Protein AF-A0A517YV65-F1 (afdb_monomer_lite)

Structure (mmCIF, N/CA/C/O backbone):
data_AF-A0A517YV65-F1
#
_entry.id   AF-A0A517YV65-F1
#
loop_
_atom_site.group_PDB
_atom_site.id
_atom_site.type_symbol
_atom_site.label_atom_id
_atom_site.label_alt_id
_atom_site.label_comp_id
_atom_site.label_asym_id
_atom_site.label_entity_id
_atom_site.label_seq_id
_atom_site.pdbx_PDB_ins_code
_atom_site.Cartn_x
_atom_site.Cartn_y
_atom_site.Cartn_z
_atom_site.occupancy
_atom_site.B_iso_or_equiv
_atom_site.auth_seq_id
_atom_site.auth_comp_id
_atom_site.auth_asym_id
_atom_site.auth_atom_id
_atom_site.pdbx_PDB_model_num
ATOM 1 N N . MET A 1 1 ? -12.725 -2.952 -15.495 1.00 49.03 1 MET A N 1
ATOM 2 C CA . MET A 1 1 ? -11.761 -2.132 -16.272 1.00 49.03 1 MET A CA 1
ATOM 3 C C . MET A 1 1 ? -10.278 -2.463 -15.998 1.00 49.03 1 MET A C 1
ATOM 5 O O . MET A 1 1 ? -9.425 -1.674 -16.369 1.00 49.03 1 MET A O 1
ATOM 9 N N . ILE A 1 2 ? -9.927 -3.623 -15.416 1.00 43.00 2 ILE A N 1
ATOM 10 C CA . ILE A 1 2 ? -8.528 -3.956 -15.028 1.00 43.00 2 ILE A CA 1
ATOM 11 C C . ILE A 1 2 ? -7.830 -4.879 -16.041 1.00 43.00 2 ILE A C 1
ATOM 13 O O . ILE A 1 2 ? -6.611 -4.948 -16.086 1.00 43.00 2 ILE A O 1
ATOM 17 N N . VAL A 1 3 ? -8.605 -5.525 -16.913 1.00 44.78 3 VAL A N 1
ATOM 18 C CA . VAL A 1 3 ? -8.105 -6.428 -17.963 1.00 44.78 3 VAL A CA 1
ATOM 19 C C . VAL A 1 3 ? -7.400 -5.661 -19.090 1.00 44.78 3 VAL A C 1
ATOM 21 O O . VAL A 1 3 ? -6.522 -6.197 -19.752 1.00 44.78 3 VAL A O 1
ATOM 24 N N . LEU A 1 4 ? -7.750 -4.385 -19.281 1.00 46.84 4 LEU A N 1
ATOM 25 C CA . LEU A 1 4 ? -7.223 -3.548 -20.355 1.00 46.84 4 LEU A CA 1
ATOM 26 C C . LEU A 1 4 ? -5.731 -3.192 -20.181 1.00 46.84 4 LEU A C 1
ATOM 28 O O . LEU A 1 4 ? -4.994 -3.396 -21.138 1.00 46.84 4 LEU A O 1
ATOM 32 N N . PRO A 1 5 ? -5.239 -2.717 -19.015 1.00 50.72 5 PRO A N 1
ATOM 33 C CA . PRO A 1 5 ? -3.819 -2.391 -18.851 1.00 50.72 5 PRO A CA 1
ATOM 34 C C . PRO A 1 5 ? -2.894 -3.613 -18.909 1.00 50.72 5 PRO A C 1
ATOM 36 O O . PRO A 1 5 ? -1.815 -3.502 -19.488 1.00 50.72 5 PRO A O 1
ATOM 39 N N . THR A 1 6 ? -3.310 -4.773 -18.386 1.00 54.69 6 THR A N 1
ATOM 40 C CA . THR A 1 6 ? -2.562 -6.037 -18.519 1.00 54.69 6 THR A CA 1
ATOM 41 C C . THR A 1 6 ? -2.557 -6.539 -19.960 1.00 54.69 6 THR A C 1
ATOM 43 O O . THR A 1 6 ? -1.502 -6.896 -20.472 1.00 54.69 6 THR A O 1
ATOM 46 N N . LEU A 1 7 ? -3.687 -6.489 -20.672 1.00 53.47 7 LEU A N 1
ATOM 47 C CA . LEU A 1 7 ? -3.698 -6.795 -22.108 1.00 53.47 7 LEU A CA 1
ATOM 48 C C . LEU A 1 7 ? -2.801 -5.848 -22.901 1.00 53.47 7 LEU A C 1
ATOM 50 O O . LEU A 1 7 ? -2.085 -6.309 -23.780 1.00 53.47 7 LEU A O 1
ATOM 54 N N . LEU A 1 8 ? -2.797 -4.552 -22.580 1.00 58.47 8 LEU A N 1
ATOM 55 C CA . LEU A 1 8 ? -1.993 -3.561 -23.293 1.00 58.47 8 LEU A CA 1
ATOM 56 C C . LEU A 1 8 ? -0.492 -3.810 -23.112 1.00 58.47 8 LEU A C 1
ATOM 58 O O . LEU A 1 8 ? 0.266 -3.683 -24.064 1.00 58.47 8 LEU A O 1
ATOM 62 N N . THR A 1 9 ? -0.053 -4.196 -21.912 1.00 59.25 9 THR A N 1
ATOM 63 C CA . THR A 1 9 ? 1.368 -4.485 -21.666 1.00 59.25 9 THR A CA 1
ATOM 64 C C . THR A 1 9 ? 1.794 -5.814 -22.286 1.00 59.25 9 THR A C 1
ATOM 66 O O . THR A 1 9 ? 2.874 -5.870 -22.866 1.00 59.25 9 THR A O 1
ATOM 69 N N . VAL A 1 10 ? 0.944 -6.851 -22.266 1.00 64.25 10 VAL A N 1
ATOM 70 C CA . VAL A 1 10 ? 1.196 -8.088 -23.030 1.00 64.25 10 VAL A CA 1
ATOM 71 C C . VAL A 1 10 ? 1.265 -7.782 -24.528 1.00 64.25 10 VAL A C 1
ATOM 73 O O . VAL A 1 10 ? 2.192 -8.224 -25.197 1.00 64.25 10 VAL A O 1
ATOM 76 N N . LEU A 1 11 ? 0.339 -6.974 -25.050 1.00 60.66 11 LEU A N 1
ATOM 77 C CA . LEU A 1 11 ? 0.294 -6.586 -26.458 1.00 60.66 11 LEU A CA 1
ATOM 78 C C . LEU A 1 11 ? 1.543 -5.796 -26.868 1.00 60.66 11 LEU A C 1
ATOM 80 O O . LEU A 1 11 ? 2.124 -6.092 -27.902 1.00 60.66 11 LEU A O 1
ATOM 84 N N . VAL A 1 12 ? 1.997 -4.837 -26.054 1.00 62.94 12 VAL A N 1
ATOM 85 C CA . VAL A 1 12 ? 3.222 -4.061 -26.317 1.00 62.94 12 VAL A CA 1
ATOM 86 C C . VAL A 1 12 ? 4.460 -4.957 -26.313 1.00 62.94 12 VAL A C 1
ATOM 88 O O . VAL A 1 12 ? 5.316 -4.794 -27.177 1.00 62.94 12 VAL A O 1
ATOM 91 N N . VAL A 1 13 ? 4.548 -5.932 -25.403 1.00 62.81 13 VAL A N 1
ATOM 92 C CA . VAL A 1 13 ? 5.647 -6.914 -25.369 1.00 62.81 13 VAL A CA 1
ATOM 93 C C . VAL A 1 13 ? 5.624 -7.794 -26.613 1.00 62.81 13 VAL A C 1
ATOM 95 O O . VAL A 1 13 ? 6.648 -7.945 -27.275 1.00 62.81 13 VAL A O 1
ATOM 98 N N . VAL A 1 14 ? 4.457 -8.322 -26.981 1.00 61.00 14 VAL A N 1
ATOM 99 C CA . VAL A 1 14 ? 4.281 -9.144 -28.183 1.00 61.00 14 VAL A CA 1
ATOM 100 C C . VAL A 1 14 ? 4.641 -8.343 -29.437 1.00 61.00 14 VAL A C 1
ATOM 102 O O . VAL A 1 14 ? 5.450 -8.803 -30.236 1.00 61.00 14 VAL A O 1
ATOM 105 N N . LEU A 1 15 ? 4.142 -7.112 -29.576 1.00 57.97 15 LEU A N 1
ATOM 106 C CA . LEU A 1 15 ? 4.456 -6.231 -30.706 1.00 57.97 15 LEU A CA 1
ATOM 107 C C . LEU A 1 15 ? 5.953 -5.882 -30.780 1.00 57.97 15 LEU A C 1
ATOM 109 O O . LEU A 1 15 ? 6.512 -5.893 -31.874 1.00 57.97 15 LEU A O 1
ATOM 113 N N . ASN A 1 16 ? 6.624 -5.662 -29.642 1.00 57.00 16 ASN A N 1
ATOM 114 C CA . ASN A 1 16 ? 8.082 -5.473 -29.593 1.00 57.00 16 ASN A CA 1
ATOM 115 C C . ASN A 1 16 ? 8.855 -6.742 -29.982 1.00 57.00 16 ASN A C 1
ATOM 117 O O . ASN A 1 16 ? 9.920 -6.659 -30.586 1.00 57.00 16 ASN A O 1
ATOM 121 N N . THR A 1 17 ? 8.311 -7.920 -29.666 1.00 55.97 17 THR A N 1
ATOM 122 C CA . THR A 1 17 ? 8.905 -9.212 -30.041 1.00 55.97 17 THR A CA 1
ATOM 123 C C . THR A 1 17 ? 8.830 -9.430 -31.555 1.00 55.97 17 THR A C 1
ATOM 125 O O . THR A 1 17 ? 9.766 -9.957 -32.155 1.00 55.97 17 THR A O 1
ATOM 128 N N . PHE A 1 18 ? 7.741 -8.982 -32.186 1.00 50.59 18 PHE A N 1
ATOM 129 C CA . PHE A 1 18 ? 7.515 -9.139 -33.623 1.00 50.59 18 PHE A CA 1
ATOM 130 C C . PHE A 1 18 ? 8.286 -8.141 -34.500 1.00 50.59 18 PHE A C 1
ATOM 132 O O . PHE A 1 18 ? 8.498 -8.436 -35.673 1.00 50.59 18 PHE A O 1
ATOM 139 N N . TYR A 1 19 ? 8.734 -6.994 -33.976 1.00 56.09 19 TYR A N 1
ATOM 140 C CA . TYR A 1 19 ? 9.275 -5.928 -34.830 1.00 56.09 19 TYR A CA 1
ATOM 141 C C . TYR A 1 19 ? 10.745 -6.069 -35.270 1.00 56.09 19 TYR A C 1
ATOM 143 O O . TYR A 1 19 ? 11.133 -5.321 -36.158 1.00 56.09 19 TYR A O 1
ATOM 151 N N . GLY A 1 20 ? 11.531 -7.034 -34.754 1.00 51.28 20 GLY A N 1
ATOM 152 C CA . GLY A 1 20 ? 12.872 -7.387 -35.281 1.00 51.28 20 GLY A CA 1
ATOM 153 C C . GLY A 1 20 ? 13.934 -6.280 -35.117 1.00 51.28 20 GLY A C 1
ATOM 154 O O . GLY A 1 20 ? 13.721 -5.133 -35.464 1.00 51.28 20 GLY A O 1
ATOM 155 N N . TYR A 1 21 ? 15.138 -6.492 -34.588 1.00 50.03 21 TYR A N 1
ATOM 156 C CA . TYR A 1 21 ? 16.252 -7.144 -35.292 1.00 50.03 21 TYR A CA 1
ATOM 157 C C . TYR A 1 21 ? 17.550 -6.934 -34.462 1.00 50.03 21 TYR A C 1
ATOM 159 O O . TYR A 1 21 ? 18.534 -6.435 -34.983 1.00 50.03 21 TYR A O 1
ATOM 167 N N . PHE A 1 22 ? 17.536 -7.205 -33.149 1.00 48.94 22 PHE A N 1
ATOM 168 C CA . PHE A 1 22 ? 18.738 -7.183 -32.294 1.00 48.94 22 PHE A CA 1
ATOM 169 C C . PHE A 1 22 ? 18.639 -8.225 -31.160 1.00 48.94 22 PHE A C 1
ATOM 171 O O . PHE A 1 22 ? 17.528 -8.591 -30.753 1.00 48.94 22 PHE A O 1
ATOM 178 N N . ASP A 1 23 ? 19.819 -8.698 -30.746 1.00 56.28 23 ASP A N 1
ATOM 179 C CA . ASP A 1 23 ? 20.207 -9.952 -30.078 1.00 56.28 23 ASP A CA 1
ATOM 180 C C . ASP A 1 23 ? 19.284 -10.547 -29.000 1.00 56.28 23 ASP A C 1
ATOM 182 O O . ASP A 1 23 ? 18.817 -9.888 -28.067 1.00 56.28 23 ASP A O 1
ATOM 186 N N . ASP A 1 24 ? 19.108 -11.868 -29.092 1.00 60.03 24 ASP A N 1
ATOM 187 C CA . ASP A 1 24 ? 18.176 -12.709 -28.328 1.00 60.03 24 ASP A CA 1
ATOM 188 C C . ASP A 1 24 ? 18.260 -12.564 -26.798 1.00 60.03 24 ASP A C 1
ATOM 190 O O . ASP A 1 24 ? 17.257 -12.743 -26.099 1.00 60.03 24 ASP A O 1
ATOM 194 N N . PHE A 1 25 ? 19.418 -12.173 -26.260 1.00 59.88 25 PHE A N 1
ATOM 195 C CA . PHE A 1 25 ? 19.599 -11.954 -24.824 1.00 59.88 25 PHE A CA 1
ATOM 196 C C . PHE A 1 25 ? 18.744 -10.793 -24.296 1.00 59.88 25 PHE A C 1
ATOM 198 O O . PHE A 1 25 ? 18.047 -10.938 -23.290 1.00 59.88 25 PHE A O 1
ATOM 205 N N . HIS A 1 26 ? 18.716 -9.664 -25.011 1.00 61.53 26 HIS A N 1
ATOM 206 C CA . HIS A 1 26 ? 17.935 -8.491 -24.614 1.00 61.53 26 HIS A CA 1
ATOM 207 C C . HIS A 1 26 ? 16.427 -8.770 -24.652 1.00 61.53 26 HIS A C 1
ATOM 209 O O . HIS A 1 26 ? 15.674 -8.262 -23.820 1.00 61.53 26 HIS A O 1
ATOM 215 N N . ARG A 1 27 ? 15.976 -9.639 -25.565 1.00 61.12 27 ARG A N 1
ATOM 216 C CA . ARG A 1 27 ? 14.566 -10.044 -25.678 1.00 61.12 27 ARG A CA 1
ATOM 217 C C . ARG A 1 27 ? 14.119 -10.906 -24.510 1.00 61.12 27 ARG A C 1
ATOM 219 O O . ARG A 1 27 ? 13.081 -10.627 -23.914 1.00 61.12 27 ARG A O 1
ATOM 226 N N . ILE A 1 28 ? 14.908 -11.924 -24.167 1.00 61.16 28 ILE A N 1
ATOM 227 C CA . ILE A 1 28 ? 14.620 -12.802 -23.025 1.00 61.16 28 ILE A CA 1
ATOM 228 C C . ILE A 1 28 ? 14.604 -11.977 -21.737 1.00 61.16 28 ILE A C 1
ATOM 230 O O . ILE A 1 28 ? 13.714 -12.132 -20.903 1.00 61.16 28 ILE A O 1
ATOM 234 N N . LEU A 1 29 ? 15.537 -11.036 -21.607 1.00 64.50 29 LEU A N 1
ATOM 235 C CA . LEU A 1 29 ? 15.639 -10.164 -20.448 1.00 64.50 29 LEU A CA 1
ATOM 236 C C . LEU A 1 29 ? 14.434 -9.218 -20.319 1.00 64.50 29 LEU A C 1
ATOM 238 O O . LEU A 1 29 ? 13.824 -9.142 -19.253 1.00 64.50 29 LEU A O 1
ATOM 242 N N . MET A 1 30 ? 14.025 -8.565 -21.411 1.00 66.56 30 MET A N 1
ATOM 243 C CA . MET A 1 30 ? 12.834 -7.707 -21.445 1.00 66.56 30 MET A CA 1
ATOM 244 C C . MET A 1 30 ? 11.545 -8.491 -21.174 1.00 66.56 30 MET A C 1
ATOM 246 O O . MET A 1 30 ? 10.666 -7.998 -20.466 1.00 66.56 30 MET A O 1
ATOM 250 N N . LEU A 1 31 ? 11.446 -9.727 -21.673 1.00 64.69 31 LEU A N 1
ATOM 251 C CA . LEU A 1 31 ? 10.328 -10.624 -21.392 1.00 64.69 31 LEU A CA 1
ATOM 252 C C . LEU A 1 31 ? 10.276 -10.988 -19.900 1.00 64.69 31 LEU A C 1
ATOM 254 O O . LEU A 1 31 ? 9.219 -10.884 -19.282 1.00 64.69 31 LEU A O 1
ATOM 258 N N . CYS A 1 32 ? 11.415 -11.338 -19.298 1.00 59.75 32 CYS A N 1
ATOM 259 C CA . CYS A 1 32 ? 11.515 -11.636 -17.870 1.00 59.75 32 CYS A CA 1
ATOM 260 C C . CYS A 1 32 ? 11.124 -10.433 -17.001 1.00 59.75 32 CYS A C 1
ATOM 262 O O . CYS A 1 32 ? 10.354 -10.588 -16.056 1.00 59.75 32 CYS A O 1
ATOM 264 N N . ILE A 1 33 ? 11.581 -9.223 -17.336 1.00 66.06 33 ILE A N 1
ATOM 265 C CA . ILE A 1 33 ? 11.21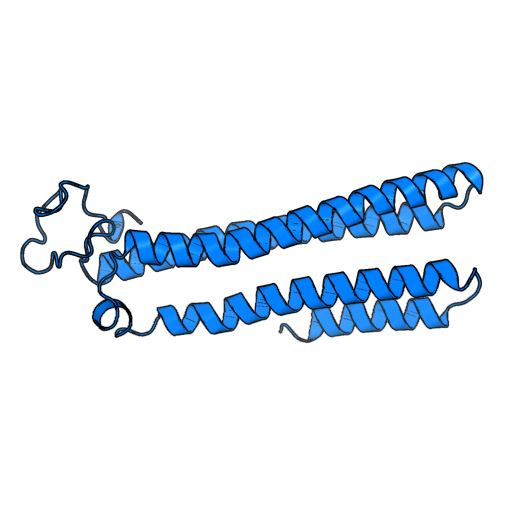1 -7.994 -16.613 1.00 66.06 33 ILE A CA 1
ATOM 266 C C . ILE A 1 33 ? 9.720 -7.707 -16.763 1.00 66.06 33 ILE A C 1
ATOM 268 O O . ILE A 1 33 ? 9.053 -7.407 -15.773 1.00 66.06 33 ILE A O 1
ATOM 272 N N . ALA A 1 34 ? 9.177 -7.827 -17.974 1.00 68.31 34 ALA A N 1
ATOM 273 C CA . ALA A 1 34 ? 7.758 -7.616 -18.219 1.00 68.31 34 ALA A CA 1
ATOM 274 C C . ALA A 1 34 ? 6.895 -8.617 -17.438 1.00 68.31 34 ALA A C 1
ATOM 276 O O . ALA A 1 34 ? 5.905 -8.218 -16.828 1.00 68.31 34 ALA A O 1
ATOM 277 N N . ILE A 1 35 ? 7.295 -9.892 -17.388 1.00 65.62 35 ILE A N 1
ATOM 278 C CA . ILE A 1 35 ? 6.631 -10.931 -16.590 1.00 65.62 35 ILE A CA 1
ATOM 279 C C . ILE A 1 35 ? 6.742 -10.619 -15.091 1.00 65.62 35 ILE A C 1
ATOM 281 O O . ILE A 1 35 ? 5.745 -10.689 -14.375 1.00 65.62 35 ILE A O 1
ATOM 285 N N . CYS A 1 36 ? 7.912 -10.206 -14.603 1.00 64.06 36 CYS A N 1
ATOM 286 C CA . CYS A 1 36 ? 8.095 -9.817 -13.204 1.00 64.06 36 CYS A CA 1
ATOM 287 C C . CYS A 1 36 ? 7.222 -8.613 -12.825 1.00 64.06 36 CYS A C 1
ATOM 289 O O . CYS A 1 36 ? 6.578 -8.625 -11.773 1.00 64.06 36 CYS A O 1
ATOM 291 N N . LEU A 1 37 ? 7.137 -7.599 -13.689 1.00 67.44 37 LEU A N 1
ATOM 292 C CA . LEU A 1 37 ? 6.269 -6.439 -13.491 1.00 67.44 37 LEU A CA 1
ATOM 293 C C . LEU A 1 37 ? 4.790 -6.841 -13.535 1.00 67.44 37 LEU A C 1
ATOM 295 O O . LEU A 1 37 ? 4.028 -6.429 -12.665 1.00 67.44 37 LEU A O 1
ATOM 299 N N . MET A 1 38 ? 4.392 -7.702 -14.475 1.00 66.38 38 MET A N 1
ATOM 300 C CA . MET A 1 38 ? 3.037 -8.257 -14.583 1.00 66.38 38 MET A CA 1
ATOM 301 C C . MET A 1 38 ? 2.604 -8.993 -13.320 1.00 66.38 38 MET A C 1
ATOM 303 O O . MET A 1 38 ? 1.518 -8.739 -12.796 1.00 66.38 38 MET A O 1
ATOM 307 N N . LEU A 1 39 ? 3.444 -9.900 -12.821 1.00 62.94 39 LEU A N 1
ATOM 308 C CA . LEU A 1 39 ? 3.153 -10.712 -11.641 1.00 62.94 39 LEU A CA 1
ATOM 309 C C . LEU A 1 39 ? 3.096 -9.851 -10.376 1.00 62.94 39 LEU A C 1
ATOM 311 O O . LEU A 1 39 ? 2.183 -10.000 -9.565 1.00 62.94 39 LEU A O 1
ATOM 315 N N . SER A 1 40 ? 4.007 -8.884 -10.252 1.00 65.94 40 SER A N 1
ATOM 316 C CA . SER A 1 40 ? 4.027 -7.941 -9.128 1.00 65.94 40 SER A CA 1
ATOM 317 C C . SER A 1 40 ? 2.790 -7.034 -9.126 1.00 65.94 40 SER A C 1
ATOM 319 O O . SER A 1 40 ? 2.172 -6.807 -8.085 1.00 65.94 40 SER A O 1
ATOM 321 N N . TYR A 1 41 ? 2.384 -6.551 -10.304 1.00 66.25 41 TYR A N 1
ATOM 322 C CA . TYR A 1 41 ? 1.254 -5.637 -10.462 1.00 66.25 41 TYR A CA 1
ATOM 323 C C . TYR A 1 41 ? -0.090 -6.341 -10.265 1.00 66.25 41 TYR A C 1
ATOM 325 O O . TYR A 1 41 ? -0.942 -5.875 -9.508 1.00 66.25 41 TYR A O 1
ATOM 333 N N . SER A 1 42 ? -0.277 -7.489 -10.919 1.00 65.44 42 SER A N 1
ATOM 334 C CA . SER A 1 42 ? -1.503 -8.281 -10.795 1.00 65.44 42 SER A CA 1
ATOM 335 C C . SER A 1 42 ? -1.673 -8.820 -9.377 1.00 65.44 42 SER A C 1
ATOM 337 O O . SER A 1 42 ? -2.765 -8.701 -8.827 1.00 65.44 42 SER A O 1
ATOM 339 N N . GLY A 1 43 ? -0.599 -9.294 -8.736 1.00 63.97 43 GLY A N 1
ATOM 340 C CA . GLY A 1 43 ? -0.624 -9.732 -7.341 1.00 63.97 43 GLY A CA 1
ATOM 341 C C . GLY A 1 43 ? -1.053 -8.621 -6.382 1.00 63.97 43 GLY A C 1
ATOM 342 O O . GLY A 1 43 ? -1.951 -8.827 -5.567 1.00 63.97 43 GLY A O 1
ATOM 343 N N . GLY A 1 44 ? -0.485 -7.418 -6.523 1.00 65.69 44 GLY A N 1
ATOM 344 C CA . GLY A 1 44 ? -0.843 -6.266 -5.692 1.00 65.69 44 GLY A CA 1
ATOM 345 C C . GLY A 1 44 ? -2.299 -5.824 -5.865 1.00 65.69 44 GLY A C 1
ATOM 346 O O . GLY A 1 44 ? -2.992 -5.591 -4.874 1.00 65.69 44 GLY A O 1
ATOM 347 N N . VAL A 1 45 ? -2.788 -5.754 -7.108 1.00 65.62 45 VAL A N 1
ATOM 348 C CA . VAL A 1 45 ? -4.163 -5.323 -7.419 1.00 65.62 45 VAL A CA 1
ATOM 349 C C . VAL A 1 45 ? -5.196 -6.369 -7.005 1.00 65.62 45 VAL A C 1
ATOM 351 O O . VAL A 1 45 ? -6.192 -6.015 -6.375 1.00 65.62 45 VAL A O 1
ATOM 354 N N . ILE A 1 46 ? -4.962 -7.647 -7.317 1.00 63.97 46 ILE A N 1
ATOM 355 C CA . ILE A 1 46 ? -5.843 -8.757 -6.924 1.00 63.97 46 ILE A CA 1
ATOM 356 C C . ILE A 1 46 ? -5.925 -8.811 -5.401 1.00 63.97 46 ILE A C 1
ATOM 358 O O . ILE A 1 46 ? -7.024 -8.816 -4.851 1.00 63.97 46 ILE A O 1
ATOM 362 N N . PHE A 1 47 ? -4.789 -8.743 -4.703 1.00 66.00 47 PHE A N 1
ATOM 363 C CA . PHE A 1 47 ? -4.793 -8.699 -3.246 1.00 66.00 47 PHE A CA 1
ATOM 364 C C . PHE A 1 47 ? -5.649 -7.534 -2.739 1.00 66.00 47 PHE A C 1
ATOM 366 O O . PHE A 1 47 ? -6.560 -7.743 -1.947 1.00 66.00 47 PHE A O 1
ATOM 373 N N . PHE A 1 48 ? -5.447 -6.319 -3.251 1.00 65.69 48 PHE A N 1
ATOM 374 C CA . PHE A 1 48 ? -6.228 -5.151 -2.838 1.00 65.69 48 PHE A CA 1
ATOM 375 C C . PHE A 1 48 ? -7.737 -5.311 -3.072 1.00 65.69 48 PHE A C 1
ATOM 377 O O . PHE A 1 48 ? -8.537 -4.950 -2.208 1.00 65.69 48 PHE A O 1
ATOM 384 N N . MET A 1 49 ? -8.131 -5.863 -4.222 1.00 64.19 49 MET A N 1
ATOM 385 C CA . MET A 1 49 ? -9.536 -6.036 -4.591 1.00 64.19 49 MET A CA 1
ATOM 386 C C . MET A 1 49 ? -10.246 -7.126 -3.801 1.00 64.19 49 MET A C 1
ATOM 388 O O . MET A 1 49 ? -11.428 -6.967 -3.521 1.00 64.19 49 MET A O 1
ATOM 392 N N . PHE A 1 50 ? -9.566 -8.221 -3.465 1.00 61.81 50 PHE A N 1
ATOM 393 C CA . PHE A 1 50 ? -10.188 -9.340 -2.754 1.00 61.81 50 PHE A CA 1
ATOM 394 C C . PHE A 1 50 ? -10.104 -9.198 -1.241 1.00 61.81 50 PHE A C 1
ATOM 396 O O . PHE A 1 50 ? -10.970 -9.690 -0.524 1.00 61.81 50 PHE A O 1
ATOM 403 N N . VAL A 1 51 ? -9.105 -8.476 -0.744 1.00 63.81 51 VAL A N 1
ATOM 404 C CA . VAL A 1 51 ? -8.896 -8.306 0.690 1.00 63.81 51 VAL A CA 1
ATOM 405 C C . VAL A 1 51 ? -9.705 -7.122 1.238 1.00 63.81 51 VAL A C 1
ATOM 407 O O . VAL A 1 51 ? -10.253 -7.216 2.333 1.00 63.81 51 VAL A O 1
ATOM 410 N N . ALA A 1 52 ? -9.913 -6.048 0.465 1.00 61.09 52 ALA A N 1
ATOM 411 C CA . ALA A 1 52 ? -10.743 -4.916 0.899 1.00 61.09 52 ALA A CA 1
ATOM 412 C C . ALA A 1 52 ? -12.226 -5.261 1.219 1.00 61.09 52 ALA A C 1
ATOM 414 O O . ALA A 1 52 ? -12.731 -4.753 2.223 1.00 61.09 52 ALA A O 1
ATOM 415 N N . PRO A 1 53 ? -12.940 -6.114 0.450 1.00 56.41 53 PRO A N 1
ATOM 416 C CA . PRO A 1 53 ? -14.317 -6.517 0.750 1.00 56.41 53 PRO A CA 1
ATOM 417 C C . PRO A 1 53 ? -14.425 -7.457 1.952 1.00 56.41 53 PRO A C 1
ATOM 419 O O . PRO A 1 53 ? -15.385 -7.355 2.712 1.00 56.41 53 PRO A O 1
ATOM 422 N N . VAL A 1 54 ? -13.439 -8.335 2.171 1.00 58.75 54 VAL A N 1
ATOM 423 C CA . VAL A 1 54 ? -13.411 -9.228 3.345 1.00 58.75 54 VAL A CA 1
ATOM 424 C C . VAL A 1 54 ? -13.404 -8.410 4.643 1.00 58.75 54 VAL A C 1
ATOM 426 O O . VAL A 1 54 ? -14.054 -8.786 5.616 1.00 58.75 54 VAL A O 1
ATOM 429 N N . PHE A 1 55 ? -12.795 -7.223 4.629 1.00 54.69 55 PHE A N 1
ATOM 430 C CA . PHE A 1 55 ? -12.801 -6.289 5.761 1.00 54.69 55 PHE A CA 1
ATOM 431 C C . PHE A 1 55 ? -14.042 -5.399 5.869 1.00 54.69 55 PHE A C 1
ATOM 433 O O . PHE A 1 55 ? -14.248 -4.765 6.904 1.00 54.69 55 PHE A O 1
ATOM 440 N N . ALA A 1 56 ? -14.886 -5.352 4.837 1.00 53.81 56 ALA A N 1
ATOM 441 C CA . ALA A 1 56 ? -16.216 -4.761 4.946 1.00 53.81 56 ALA A CA 1
ATOM 442 C C . ALA A 1 56 ? -17.195 -5.698 5.676 1.00 53.81 56 ALA A C 1
ATOM 444 O O . ALA A 1 56 ? -18.253 -5.243 6.120 1.00 53.81 56 ALA A O 1
ATOM 445 N N . SER A 1 57 ? -16.851 -6.985 5.831 1.00 57.53 57 SER A N 1
ATOM 446 C CA . SER A 1 57 ? -17.699 -7.925 6.559 1.00 57.53 57 SER A CA 1
ATOM 447 C C . SER A 1 57 ? -17.805 -7.514 8.031 1.00 57.53 57 SER A C 1
ATOM 449 O O . SER A 1 57 ? -16.827 -7.187 8.709 1.00 57.53 57 SER A O 1
ATOM 451 N N . ARG A 1 58 ? -19.045 -7.444 8.521 1.00 58.50 58 ARG A N 1
ATOM 452 C CA . ARG A 1 58 ? -19.365 -6.987 9.877 1.00 58.50 58 ARG A CA 1
ATOM 453 C C . ARG A 1 58 ? -18.731 -7.849 10.963 1.00 58.50 58 ARG A C 1
ATOM 455 O O . ARG A 1 58 ? -18.394 -7.300 12.011 1.00 58.50 58 ARG A O 1
ATOM 462 N N . ASP A 1 59 ? -18.471 -9.111 10.656 1.00 65.88 59 ASP A N 1
ATOM 463 C CA . ASP A 1 59 ? -18.259 -10.160 11.650 1.00 65.88 59 ASP A CA 1
ATOM 464 C C . ASP A 1 59 ? -16.783 -10.408 11.977 1.00 65.88 59 ASP A C 1
ATOM 466 O O . ASP A 1 59 ? -16.462 -11.046 12.978 1.00 65.88 59 ASP A O 1
ATOM 470 N N . MET A 1 60 ? -15.853 -9.854 11.193 1.00 66.25 60 MET A N 1
ATOM 471 C CA . MET A 1 60 ? -14.425 -10.127 11.384 1.00 66.25 60 MET A CA 1
ATOM 472 C C . MET A 1 60 ? -13.879 -9.594 12.720 1.00 66.25 60 MET A C 1
ATOM 474 O O . MET A 1 60 ? -12.971 -10.190 13.295 1.00 66.25 60 MET A O 1
ATOM 478 N N . PHE A 1 61 ? -14.454 -8.506 13.242 1.00 65.25 61 PHE A N 1
ATOM 479 C CA . PHE A 1 61 ? -14.083 -7.949 14.549 1.00 65.25 61 PHE A CA 1
ATOM 480 C C . PHE A 1 61 ? -14.578 -8.797 15.726 1.00 65.25 61 PHE A C 1
ATOM 482 O O . PHE A 1 61 ? -14.004 -8.718 16.804 1.00 65.25 61 PHE A O 1
ATOM 489 N N . LEU A 1 62 ? -15.615 -9.615 15.520 1.00 67.88 62 LEU A N 1
ATOM 490 C CA . LEU A 1 62 ? -16.129 -10.531 16.540 1.00 67.88 62 LEU A CA 1
ATOM 491 C C . LEU A 1 62 ? -15.351 -11.854 16.552 1.00 67.88 62 LEU A C 1
ATOM 493 O O . LEU A 1 62 ? -15.250 -12.500 17.588 1.00 67.88 62 LEU A O 1
ATOM 497 N N . ALA A 1 63 ? -14.779 -12.249 15.410 1.00 71.69 63 ALA A N 1
ATOM 498 C CA . ALA A 1 63 ? -14.078 -13.521 15.256 1.00 71.69 63 ALA A CA 1
ATOM 499 C C . ALA A 1 63 ? -12.621 -13.517 15.764 1.00 71.69 63 ALA A C 1
ATOM 501 O O . ALA A 1 63 ? -12.060 -14.587 15.996 1.00 71.69 63 ALA A O 1
ATOM 502 N N . TYR A 1 64 ? -11.986 -12.348 15.929 1.00 69.75 64 TYR A N 1
ATOM 503 C CA . TYR A 1 64 ? -10.573 -12.249 16.313 1.00 69.75 64 TYR A CA 1
ATOM 504 C C . TYR A 1 64 ? -10.379 -11.448 17.611 1.00 69.75 64 TYR A C 1
ATOM 506 O O . TYR A 1 64 ? -10.765 -10.284 17.655 1.00 69.75 64 TYR A O 1
ATOM 514 N N . PRO A 1 65 ? -9.667 -11.981 18.626 1.00 72.62 65 PRO A N 1
ATOM 515 C CA . PRO A 1 65 ? -9.403 -11.296 19.901 1.00 72.62 65 PRO A CA 1
ATOM 516 C C . PRO A 1 65 ? -8.322 -10.200 19.789 1.00 72.62 65 PRO A C 1
ATOM 518 O O . PRO A 1 65 ? -7.597 -9.916 20.740 1.00 72.62 65 PRO A O 1
ATOM 521 N N . ARG A 1 66 ? -8.138 -9.616 18.601 1.00 77.31 66 ARG A N 1
ATOM 522 C CA . ARG A 1 66 ? -7.112 -8.606 18.330 1.00 77.31 66 ARG A CA 1
ATOM 523 C C . ARG A 1 66 ? -7.734 -7.221 18.304 1.00 77.31 66 ARG A C 1
ATOM 525 O O . ARG A 1 66 ? -8.817 -7.032 17.764 1.00 77.31 66 ARG A O 1
ATOM 532 N N . THR A 1 67 ? -7.008 -6.233 18.819 1.00 78.25 67 THR A N 1
ATOM 533 C CA . THR A 1 67 ? -7.505 -4.856 18.822 1.00 78.25 67 THR A CA 1
ATOM 534 C C . THR A 1 67 ? -7.630 -4.308 17.392 1.00 78.25 67 THR A C 1
ATOM 536 O O . THR A 1 67 ? -6.808 -4.667 16.532 1.00 78.25 67 THR A O 1
ATOM 539 N N . PRO A 1 68 ? -8.587 -3.405 17.103 1.00 74.38 68 PRO A N 1
ATOM 540 C CA . PRO A 1 68 ? -8.782 -2.834 15.777 1.00 74.38 68 PRO A CA 1
ATOM 541 C C . PRO A 1 68 ? -7.541 -2.125 15.256 1.00 74.38 68 PRO A C 1
ATOM 543 O O . PRO A 1 68 ? -7.282 -2.215 14.064 1.00 74.38 68 PRO A O 1
ATOM 546 N N . LYS A 1 69 ? -6.722 -1.499 16.115 1.00 78.81 69 LYS A N 1
ATOM 547 C CA . LYS A 1 69 ? -5.443 -0.906 15.701 1.00 78.81 69 LYS A CA 1
ATOM 548 C C . LYS A 1 69 ? -4.472 -1.962 15.231 1.00 78.81 69 LYS A C 1
ATOM 550 O O . LYS A 1 69 ? -3.814 -1.754 14.223 1.00 78.81 69 LYS A O 1
ATOM 555 N N . SER A 1 70 ? -4.355 -3.087 15.935 1.00 78.69 70 SER A N 1
ATOM 556 C CA . SER A 1 70 ? -3.452 -4.163 15.519 1.00 78.69 70 SER A CA 1
ATOM 557 C C . SER A 1 70 ? -3.918 -4.805 14.211 1.00 78.69 70 SER A C 1
ATOM 559 O O . SER A 1 70 ? -3.094 -5.063 13.344 1.00 78.69 70 SER A O 1
ATOM 561 N N . ILE A 1 71 ? -5.232 -4.955 14.023 1.00 74.62 71 ILE A N 1
ATOM 562 C CA . ILE A 1 71 ? -5.865 -5.391 12.774 1.00 74.62 71 ILE A CA 1
ATOM 563 C C . ILE A 1 71 ? -5.554 -4.363 11.680 1.00 74.62 71 ILE A C 1
ATOM 565 O O . ILE A 1 71 ? -4.876 -4.680 10.709 1.00 74.62 71 ILE A O 1
ATOM 569 N N . ALA A 1 72 ? -5.921 -3.099 11.867 1.00 70.31 72 ALA A N 1
ATOM 570 C CA . ALA A 1 72 ? -5.641 -2.013 10.934 1.00 70.31 72 ALA A CA 1
ATOM 571 C C . ALA A 1 72 ? -4.154 -1.910 10.601 1.00 70.31 72 ALA A C 1
ATOM 573 O O . ALA A 1 72 ? -3.795 -1.681 9.453 1.00 70.31 72 ALA A O 1
ATOM 574 N N . ARG A 1 73 ? -3.272 -2.094 11.584 1.00 69.06 73 ARG A N 1
ATOM 575 C CA . ARG A 1 73 ? -1.821 -2.035 11.430 1.00 69.06 73 ARG A CA 1
ATOM 576 C C . ARG A 1 73 ? -1.318 -3.245 10.665 1.00 69.06 73 ARG A C 1
ATOM 578 O O . ARG A 1 73 ? -0.654 -3.043 9.669 1.00 69.06 73 ARG A O 1
ATOM 585 N N . SER A 1 74 ? -1.649 -4.471 11.050 1.00 69.88 74 SER A N 1
ATOM 586 C CA . SER A 1 74 ? -1.232 -5.676 10.326 1.00 69.88 74 SER A CA 1
ATOM 587 C C . SER A 1 74 ? -1.796 -5.717 8.908 1.00 69.88 74 SER A C 1
ATOM 589 O O . SER A 1 74 ? -1.080 -6.104 7.997 1.00 69.88 74 SER A O 1
ATOM 591 N N . TYR A 1 75 ? -3.025 -5.256 8.688 1.00 64.88 75 TYR A N 1
ATOM 592 C CA . TYR A 1 75 ? -3.676 -5.304 7.379 1.00 64.88 75 TYR A CA 1
ATOM 593 C C . TYR A 1 75 ? -3.435 -4.067 6.511 1.00 64.88 75 TYR A C 1
ATOM 595 O O . TYR A 1 75 ? -3.565 -4.165 5.298 1.00 64.88 75 TYR A O 1
ATOM 603 N N . SER A 1 76 ? -3.037 -2.923 7.076 1.00 63.56 76 SER A N 1
ATOM 604 C CA . SER A 1 76 ? -2.473 -1.823 6.282 1.00 63.56 76 SER A CA 1
ATOM 605 C C . SER A 1 76 ? -0.987 -2.041 6.033 1.00 63.56 76 SER A C 1
ATOM 607 O O . SER A 1 76 ? -0.549 -1.898 4.900 1.00 63.56 76 SER A O 1
ATOM 609 N N . LEU A 1 77 ? -0.203 -2.434 7.043 1.00 63.25 77 LEU A N 1
ATOM 610 C CA . LEU A 1 77 ? 1.227 -2.651 6.870 1.00 63.25 77 LEU A CA 1
ATOM 611 C C . LEU A 1 77 ? 1.530 -3.903 6.080 1.00 63.25 77 LEU A C 1
ATOM 613 O O . LEU A 1 77 ? 2.349 -3.768 5.204 1.00 63.25 77 LEU A O 1
ATOM 617 N N . ALA A 1 78 ? 0.941 -5.078 6.298 1.00 62.94 78 ALA A N 1
ATOM 618 C CA . ALA A 1 78 ? 1.399 -6.267 5.566 1.00 62.94 78 ALA A CA 1
ATOM 619 C C . ALA A 1 78 ? 1.301 -6.101 4.037 1.00 62.94 78 ALA A C 1
ATOM 621 O O . ALA A 1 78 ? 2.323 -6.271 3.380 1.00 62.94 78 ALA A O 1
ATOM 622 N N . PRO A 1 79 ? 0.170 -5.673 3.447 1.00 61.69 79 PRO A N 1
ATOM 623 C CA . PRO A 1 79 ? 0.093 -5.449 2.008 1.00 61.69 79 PRO A CA 1
ATOM 624 C C . PRO A 1 79 ? 0.688 -4.128 1.540 1.00 61.69 79 PRO A C 1
ATOM 626 O O . PRO A 1 79 ? 1.220 -4.093 0.436 1.00 61.69 79 PRO A O 1
ATOM 629 N N . CYS A 1 80 ? 0.665 -3.045 2.330 1.00 60.94 80 CYS A N 1
ATOM 630 C CA . CYS A 1 80 ? 1.425 -1.857 1.937 1.00 60.94 80 CYS A CA 1
ATOM 631 C C . CYS A 1 80 ? 2.928 -2.099 2.036 1.00 60.94 80 CYS A C 1
ATOM 633 O O . CYS A 1 80 ? 3.647 -1.478 1.281 1.00 60.94 80 CYS A O 1
ATOM 635 N N . TYR A 1 81 ? 3.405 -2.968 2.923 1.00 63.03 81 TYR A N 1
ATOM 636 C CA . TYR A 1 81 ? 4.810 -3.331 3.088 1.00 63.03 81 TYR A CA 1
ATOM 637 C C . TYR A 1 81 ? 5.222 -4.331 2.021 1.00 63.03 81 TYR A C 1
ATOM 639 O O . TYR A 1 81 ? 6.229 -4.097 1.382 1.00 63.03 81 TYR A O 1
ATOM 647 N N . LEU A 1 82 ? 4.427 -5.368 1.735 1.00 66.00 82 LEU A N 1
ATOM 648 C CA . LEU A 1 82 ? 4.659 -6.237 0.575 1.00 66.00 82 LEU A CA 1
ATOM 649 C C . LEU A 1 82 ? 4.619 -5.436 -0.725 1.00 66.00 82 LEU A C 1
ATOM 651 O O . LEU A 1 82 ? 5.522 -5.562 -1.542 1.00 66.00 82 LEU A O 1
ATOM 655 N N . GLY A 1 83 ? 3.629 -4.556 -0.880 1.00 66.69 83 GLY A N 1
ATOM 656 C CA . GLY A 1 83 ? 3.541 -3.625 -1.998 1.00 66.69 83 GLY A CA 1
ATOM 657 C C . GLY A 1 83 ? 4.750 -2.694 -2.049 1.00 66.69 83 GLY A C 1
ATOM 658 O O . GLY A 1 83 ? 5.395 -2.588 -3.081 1.00 66.69 83 GLY A O 1
ATOM 659 N N . TYR A 1 84 ? 5.132 -2.082 -0.931 1.00 64.12 84 TYR A N 1
ATOM 660 C CA . TYR A 1 84 ? 6.277 -1.176 -0.850 1.00 64.12 84 TYR A CA 1
ATOM 661 C C . TYR A 1 84 ? 7.593 -1.888 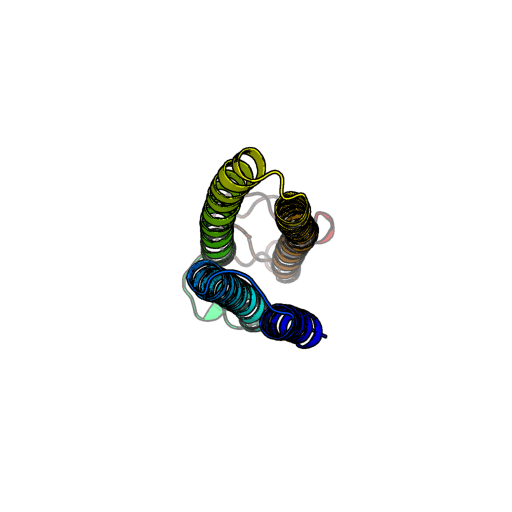-1.138 1.00 64.12 84 TYR A C 1
ATOM 663 O O . TYR A 1 84 ? 8.373 -1.376 -1.923 1.00 64.12 84 TYR A O 1
ATOM 671 N N . VAL A 1 85 ? 7.819 -3.075 -0.575 1.00 70.12 85 VAL A N 1
ATOM 672 C CA . VAL A 1 85 ? 8.987 -3.924 -0.835 1.00 70.12 85 VAL A CA 1
ATOM 673 C C . VAL A 1 85 ? 8.994 -4.369 -2.293 1.00 70.12 85 VAL A C 1
ATOM 675 O O . VAL A 1 85 ? 10.035 -4.269 -2.928 1.00 70.12 85 VAL A O 1
ATOM 678 N N . SER A 1 86 ? 7.853 -4.760 -2.870 1.00 66.62 86 SER A N 1
ATOM 679 C CA . SER A 1 86 ? 7.766 -5.090 -4.300 1.00 66.62 86 SER A CA 1
ATOM 680 C C . SER A 1 86 ? 8.032 -3.877 -5.194 1.00 66.62 86 SER A C 1
ATOM 682 O O . SER A 1 86 ? 8.686 -4.009 -6.222 1.00 66.62 86 SER A O 1
ATOM 684 N N . CYS A 1 87 ? 7.607 -2.679 -4.788 1.00 67.25 87 CYS A N 1
ATOM 685 C CA . CYS A 1 87 ? 7.867 -1.443 -5.517 1.00 67.25 87 CYS A CA 1
ATOM 686 C C . CYS A 1 87 ? 9.305 -0.965 -5.343 1.00 67.25 87 CYS A C 1
ATOM 688 O O . CYS A 1 87 ? 9.864 -0.424 -6.287 1.00 67.25 87 CYS A O 1
ATOM 690 N N . PHE A 1 88 ? 9.912 -1.166 -4.174 1.00 68.31 88 PHE A N 1
ATOM 691 C CA . PHE A 1 88 ? 11.316 -0.853 -3.932 1.00 68.31 88 PHE A CA 1
ATOM 692 C C . PHE A 1 88 ? 12.217 -1.814 -4.693 1.00 68.31 88 PHE A C 1
ATOM 694 O O . PHE A 1 88 ? 13.113 -1.365 -5.393 1.00 68.31 88 PHE A O 1
ATOM 701 N N . ALA A 1 89 ? 11.949 -3.118 -4.615 1.00 70.38 89 ALA A N 1
ATOM 702 C CA . ALA A 1 89 ? 12.669 -4.131 -5.374 1.00 70.38 89 ALA A CA 1
ATOM 703 C C . ALA A 1 89 ? 12.483 -3.914 -6.881 1.00 70.38 89 ALA A C 1
ATOM 705 O O . ALA A 1 89 ? 13.463 -3.847 -7.613 1.00 70.38 89 ALA A O 1
ATOM 706 N N . GLY A 1 90 ? 11.245 -3.705 -7.338 1.00 69.12 90 GLY A N 1
ATOM 707 C CA . GLY A 1 90 ? 10.944 -3.386 -8.732 1.00 69.12 90 GLY A CA 1
ATOM 708 C C . GLY A 1 90 ? 11.597 -2.083 -9.189 1.00 69.12 90 GLY A C 1
ATOM 709 O O . GLY A 1 90 ? 12.192 -2.042 -10.257 1.00 69.12 90 GLY A O 1
ATOM 710 N N . GLY A 1 91 ? 11.562 -1.036 -8.365 1.00 70.06 91 GLY A N 1
ATOM 711 C CA . GLY A 1 91 ? 12.211 0.244 -8.639 1.00 70.06 91 GLY A CA 1
ATOM 712 C C . GLY A 1 91 ? 13.731 0.127 -8.704 1.00 70.06 91 GLY A C 1
ATOM 713 O O . GLY A 1 91 ? 14.338 0.679 -9.612 1.00 70.06 91 GLY A O 1
ATOM 714 N N . PHE A 1 92 ? 14.346 -0.638 -7.800 1.00 69.38 92 PHE A N 1
ATOM 715 C CA . PHE A 1 92 ? 15.786 -0.890 -7.803 1.00 69.38 92 PHE A CA 1
ATOM 716 C C . PHE A 1 92 ? 16.207 -1.679 -9.044 1.00 69.38 92 PHE A C 1
ATOM 718 O O . PHE A 1 92 ? 17.185 -1.317 -9.690 1.00 69.38 92 PHE A O 1
ATOM 725 N N . ILE A 1 93 ? 15.428 -2.698 -9.423 1.00 69.69 93 ILE A N 1
ATOM 726 C CA . ILE A 1 93 ? 15.623 -3.448 -10.669 1.00 69.69 93 ILE A CA 1
ATOM 727 C C . ILE A 1 93 ? 15.506 -2.503 -11.867 1.00 69.69 93 ILE A C 1
ATOM 729 O O . ILE A 1 93 ? 16.394 -2.496 -12.708 1.00 69.69 93 ILE A O 1
ATOM 733 N N . VAL A 1 94 ? 14.473 -1.658 -11.927 1.00 69.94 94 VAL A N 1
ATOM 734 C CA . VAL A 1 94 ? 14.280 -0.691 -13.020 1.00 69.94 94 VAL A CA 1
ATOM 735 C C . VAL A 1 94 ? 15.427 0.318 -13.093 1.00 69.94 94 VAL A C 1
ATOM 737 O O . VAL A 1 94 ? 15.933 0.559 -14.181 1.00 69.94 94 VAL A O 1
ATOM 740 N N . ILE A 1 95 ? 15.877 0.882 -11.969 1.00 72.81 95 ILE A N 1
ATOM 741 C CA . ILE A 1 95 ? 17.002 1.833 -11.931 1.00 72.81 95 ILE A CA 1
ATOM 742 C C . ILE A 1 95 ? 18.293 1.155 -12.383 1.00 72.81 95 ILE A C 1
ATOM 744 O O . ILE A 1 95 ? 19.001 1.695 -13.228 1.00 72.81 95 ILE A O 1
ATOM 748 N N . PHE A 1 96 ? 18.589 -0.032 -11.853 1.00 72.38 96 PHE A N 1
ATOM 749 C CA . PHE A 1 96 ? 19.751 -0.814 -12.263 1.00 72.38 96 PHE A CA 1
ATOM 750 C C . PHE A 1 96 ? 19.714 -1.115 -13.767 1.00 72.38 96 PHE A C 1
ATOM 752 O O . PHE A 1 96 ? 20.717 -0.960 -14.457 1.00 72.38 96 PHE A O 1
ATOM 759 N N . PHE A 1 97 ? 18.533 -1.440 -14.299 1.00 69.25 97 PHE A N 1
ATOM 760 C CA . PHE A 1 97 ? 18.323 -1.625 -15.731 1.00 69.25 97 PHE A CA 1
ATOM 761 C C . PHE A 1 97 ? 18.516 -0.353 -16.541 1.00 69.25 97 PHE A C 1
ATOM 763 O O . PHE A 1 97 ? 19.152 -0.402 -17.584 1.00 69.25 97 PHE A O 1
ATOM 770 N N . ILE A 1 98 ? 18.004 0.785 -16.075 1.00 69.62 98 ILE A N 1
ATOM 771 C CA . ILE A 1 98 ? 18.222 2.078 -16.728 1.00 69.62 98 ILE A CA 1
ATOM 772 C C . ILE A 1 98 ? 19.716 2.393 -16.777 1.00 69.62 98 ILE A C 1
ATOM 774 O O . ILE A 1 98 ? 20.179 2.876 -17.799 1.00 69.62 98 ILE A O 1
ATOM 778 N N . LEU A 1 99 ? 20.476 2.093 -15.721 1.00 73.19 99 LEU A N 1
ATOM 779 C CA . LEU A 1 99 ? 21.927 2.292 -15.707 1.00 73.19 99 LEU A CA 1
ATOM 780 C C . LEU A 1 99 ? 22.646 1.380 -16.708 1.00 73.19 99 LEU A C 1
ATOM 782 O O . LEU A 1 99 ? 23.522 1.860 -17.419 1.00 73.19 99 LEU A O 1
ATOM 786 N N . LEU A 1 100 ?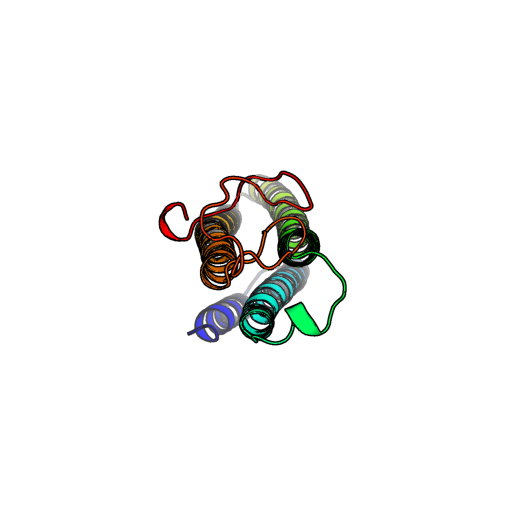 22.258 0.103 -16.800 1.00 70.88 100 LEU A N 1
ATOM 787 C CA . LEU A 1 100 ? 22.800 -0.823 -17.802 1.00 70.88 100 LEU A CA 1
ATOM 788 C C . LEU A 1 100 ? 22.471 -0.374 -19.229 1.00 70.88 100 LEU A C 1
ATOM 790 O O . LEU A 1 100 ? 23.351 -0.315 -20.077 1.00 70.88 100 LEU A O 1
ATOM 794 N N . LEU A 1 101 ? 21.219 0.006 -19.471 1.00 69.06 101 LEU A N 1
ATOM 795 C CA . LEU A 1 101 ? 20.756 0.520 -20.755 1.00 69.06 101 LEU A CA 1
ATOM 796 C C . LEU A 1 101 ? 21.452 1.836 -21.122 1.00 69.06 101 LEU A C 1
ATOM 798 O O . LEU A 1 101 ? 21.834 2.036 -22.267 1.00 69.06 101 LEU A O 1
ATOM 802 N N . PHE A 1 102 ? 21.646 2.738 -20.163 1.00 69.56 102 PHE A N 1
ATOM 803 C CA . PHE A 1 102 ? 22.351 3.995 -20.393 1.00 69.56 102 PHE A CA 1
ATOM 804 C C . PHE A 1 102 ? 23.833 3.764 -20.695 1.00 69.56 102 PHE A C 1
ATOM 806 O O . PHE A 1 102 ? 24.381 4.437 -21.562 1.00 69.56 102 PHE A O 1
ATOM 813 N N . TYR A 1 103 ? 24.468 2.802 -20.017 1.00 71.75 103 TYR A N 1
ATOM 814 C CA . TYR A 1 103 ? 25.840 2.391 -20.307 1.00 71.75 103 TYR A CA 1
ATOM 815 C C . TYR A 1 103 ? 25.981 1.909 -21.757 1.00 71.75 103 TYR A C 1
ATOM 817 O O . TYR A 1 103 ? 26.861 2.388 -22.467 1.00 71.75 103 TYR A O 1
ATOM 825 N N . ASP A 1 104 ? 25.064 1.052 -22.210 1.00 68.31 104 ASP A N 1
ATOM 826 C CA . ASP A 1 104 ? 25.051 0.512 -23.576 1.00 68.31 104 ASP A CA 1
ATOM 827 C C . ASP A 1 104 ? 24.743 1.600 -24.622 1.00 68.31 104 ASP A C 1
ATOM 829 O O . ASP A 1 104 ? 25.441 1.749 -25.620 1.00 68.31 104 ASP A O 1
ATOM 833 N N . ALA A 1 105 ? 23.756 2.463 -24.351 1.00 68.19 105 ALA A N 1
ATOM 834 C CA . ALA A 1 105 ? 23.356 3.550 -25.247 1.00 68.19 105 ALA A CA 1
ATOM 835 C C . ALA A 1 105 ? 24.450 4.605 -25.456 1.00 68.19 105 ALA A C 1
ATOM 837 O O . ALA A 1 105 ? 24.578 5.159 -26.547 1.00 68.19 105 ALA A O 1
ATOM 838 N N . VAL A 1 106 ? 25.220 4.912 -24.408 1.00 73.94 106 VAL A N 1
ATOM 839 C CA . VAL A 1 106 ? 26.378 5.812 -24.506 1.00 73.94 106 VAL A CA 1
ATOM 840 C C . VAL A 1 106 ? 27.488 5.174 -25.338 1.00 73.94 106 VAL A C 1
ATOM 842 O O . VAL A 1 106 ? 28.224 5.898 -26.006 1.00 73.94 106 VAL A O 1
ATOM 845 N N . TYR A 1 107 ? 27.599 3.846 -25.312 1.00 75.38 107 TYR A N 1
ATOM 846 C CA . TYR A 1 107 ? 28.618 3.119 -26.056 1.00 75.38 107 TYR A CA 1
ATOM 847 C C . TYR A 1 107 ? 28.274 2.993 -27.550 1.00 75.38 107 TYR A C 1
ATOM 849 O O . TYR A 1 107 ? 29.128 3.281 -28.385 1.00 75.38 107 TYR A O 1
ATOM 857 N N . ASP A 1 108 ? 27.019 2.672 -27.883 1.00 77.31 108 ASP A N 1
ATOM 858 C CA . ASP A 1 108 ? 26.585 2.402 -29.266 1.00 77.31 108 ASP A CA 1
ATOM 859 C C . ASP A 1 108 ? 25.893 3.586 -29.972 1.00 77.31 108 ASP A C 1
ATOM 861 O O . ASP A 1 108 ? 25.649 3.546 -31.178 1.00 77.31 108 ASP A O 1
ATOM 865 N N . GLY A 1 109 ? 25.581 4.676 -29.261 1.00 78.44 109 GLY A N 1
ATOM 866 C CA . GLY A 1 109 ? 24.946 5.869 -29.843 1.00 78.44 109 GLY A CA 1
ATOM 867 C C . GLY A 1 109 ? 23.457 5.703 -30.188 1.00 78.44 109 GLY A C 1
ATOM 868 O O . GLY A 1 109 ? 22.875 6.551 -30.873 1.00 78.44 109 GLY A O 1
ATOM 869 N N . ASP A 1 110 ? 22.815 4.639 -29.701 1.00 76.50 110 ASP A N 1
ATOM 870 C CA . ASP A 1 110 ? 21.440 4.282 -30.048 1.00 76.50 110 ASP A CA 1
ATOM 871 C C . ASP A 1 110 ? 20.388 4.966 -29.147 1.00 76.50 110 ASP A C 1
ATOM 873 O O . ASP A 1 110 ? 20.056 4.554 -28.032 1.00 76.50 110 ASP A O 1
ATOM 877 N N . TRP A 1 111 ? 19.762 6.014 -29.684 1.00 72.88 111 TRP A N 1
ATOM 878 C CA . TRP A 1 111 ? 18.716 6.835 -29.046 1.00 72.88 111 TRP A CA 1
ATOM 879 C C . TRP A 1 111 ? 17.431 6.070 -28.673 1.00 72.88 111 TRP A C 1
ATOM 881 O O . TRP A 1 111 ? 16.630 6.529 -27.848 1.00 72.88 111 TRP A O 1
ATOM 891 N N . LYS A 1 112 ? 17.219 4.877 -29.238 1.00 68.06 112 LYS A N 1
ATOM 892 C CA . LYS A 1 112 ? 16.067 4.016 -28.921 1.00 68.06 112 LYS A CA 1
ATOM 893 C C . LYS A 1 112 ? 16.071 3.585 -27.454 1.00 68.06 112 LYS A C 1
ATOM 895 O O . LYS A 1 112 ? 15.014 3.526 -26.826 1.00 68.06 112 LYS A O 1
ATOM 900 N N . ILE A 1 113 ? 17.254 3.366 -26.888 1.00 68.00 113 ILE A N 1
ATOM 901 C CA . ILE A 1 113 ? 17.424 2.901 -25.512 1.00 68.00 113 ILE A CA 1
ATOM 902 C C . ILE A 1 113 ? 17.016 3.986 -24.501 1.00 68.00 113 ILE A C 1
ATOM 904 O O . ILE A 1 113 ? 16.306 3.709 -23.530 1.00 68.00 113 ILE A O 1
ATOM 908 N N . ILE A 1 114 ? 17.360 5.247 -24.783 1.00 70.88 114 ILE A N 1
ATOM 909 C CA . ILE A 1 114 ? 16.960 6.411 -23.973 1.00 70.88 114 ILE A CA 1
ATOM 910 C C . ILE A 1 114 ? 15.429 6.516 -23.903 1.00 70.88 114 ILE A C 1
ATOM 912 O O . ILE A 1 114 ? 14.857 6.762 -22.838 1.00 70.88 114 ILE A O 1
ATOM 916 N N . THR A 1 115 ? 14.755 6.268 -25.029 1.00 70.19 115 THR A N 1
ATOM 917 C CA . THR A 1 115 ? 13.290 6.341 -25.129 1.00 70.19 115 THR A CA 1
ATOM 918 C C . THR A 1 115 ? 12.607 5.288 -24.245 1.00 70.19 115 THR A C 1
ATOM 920 O O . THR A 1 115 ? 11.641 5.598 -23.544 1.00 70.19 115 THR A O 1
ATOM 923 N N . VAL A 1 116 ? 13.135 4.057 -24.212 1.00 70.19 116 VAL A N 1
ATOM 924 C CA . VAL A 1 116 ? 12.623 2.973 -23.350 1.00 70.19 116 VAL A CA 1
ATOM 925 C C . VAL A 1 116 ? 12.841 3.295 -21.870 1.00 70.19 116 VAL A C 1
ATOM 927 O O . VAL A 1 116 ? 11.912 3.161 -21.070 1.00 70.19 116 VAL A O 1
ATOM 930 N N . GLY A 1 117 ? 14.035 3.775 -21.507 1.00 70.75 117 GLY A N 1
ATOM 931 C CA . GLY A 1 117 ? 14.351 4.174 -20.134 1.00 70.75 117 GLY A CA 1
ATOM 932 C C . GLY A 1 117 ? 13.410 5.262 -19.609 1.00 70.75 117 GLY A C 1
ATOM 933 O O . GLY A 1 117 ? 12.864 5.140 -18.511 1.00 70.75 117 GLY A O 1
ATOM 934 N N . PHE A 1 118 ? 13.138 6.287 -20.422 1.00 73.06 118 PHE A N 1
ATOM 935 C CA . PHE A 1 118 ? 12.196 7.351 -20.069 1.00 73.06 118 PHE A CA 1
ATOM 936 C C . PHE A 1 118 ? 10.764 6.827 -19.873 1.00 73.06 118 PHE A C 1
ATOM 938 O O . PHE A 1 118 ? 10.086 7.212 -18.917 1.00 73.06 118 PHE A O 1
ATOM 945 N N . GLY A 1 119 ? 10.319 5.900 -20.729 1.00 71.81 119 GLY A N 1
ATOM 946 C CA . GLY A 1 119 ? 9.013 5.250 -20.599 1.00 71.81 119 GLY A CA 1
ATOM 947 C C . GLY A 1 119 ? 8.842 4.514 -19.266 1.00 71.81 119 GLY A C 1
ATOM 948 O O . GLY A 1 119 ? 7.817 4.674 -18.601 1.00 71.81 119 GLY A O 1
ATOM 949 N N . LEU A 1 120 ? 9.864 3.771 -18.825 1.00 69.56 120 LEU A N 1
ATOM 950 C CA . LEU A 1 120 ? 9.835 3.050 -17.546 1.00 69.56 120 LEU A CA 1
ATOM 951 C C . LEU A 1 120 ? 9.745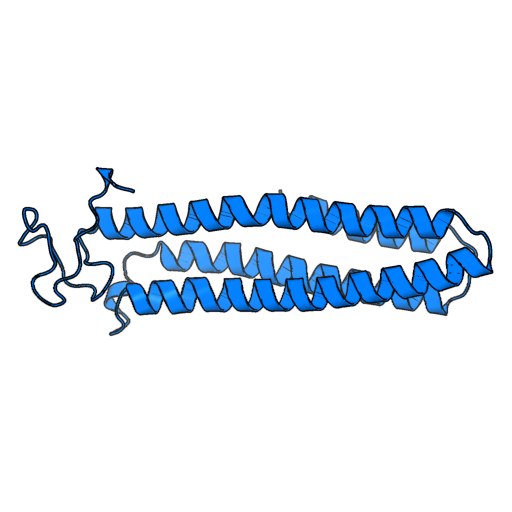 3.995 -16.341 1.00 69.56 120 LEU A C 1
ATOM 953 O O . LEU A 1 120 ? 8.958 3.747 -15.423 1.00 69.56 120 LEU A O 1
ATOM 957 N N . ILE A 1 121 ? 10.497 5.101 -16.361 1.00 73.38 121 ILE A N 1
ATOM 958 C CA . ILE A 1 121 ? 10.433 6.131 -15.312 1.00 73.38 121 ILE A CA 1
ATOM 959 C C . ILE A 1 121 ? 9.020 6.719 -15.238 1.00 73.38 121 ILE A C 1
ATOM 961 O O . ILE A 1 121 ? 8.436 6.799 -14.154 1.00 73.38 121 ILE A O 1
ATOM 965 N N . LEU A 1 122 ? 8.444 7.087 -16.386 1.00 75.31 122 LEU A N 1
ATOM 966 C CA . LEU A 1 122 ? 7.109 7.674 -16.449 1.00 75.31 122 LEU A CA 1
ATOM 967 C C . LEU A 1 122 ? 6.041 6.708 -15.912 1.00 75.31 122 LEU A C 1
ATOM 969 O O . LEU A 1 122 ? 5.191 7.108 -15.114 1.00 75.31 122 LEU A O 1
ATOM 973 N N . CYS A 1 123 ? 6.116 5.423 -16.274 1.00 72.94 123 CYS A N 1
ATOM 974 C CA . CYS A 1 123 ? 5.232 4.389 -15.735 1.00 72.94 123 CYS A CA 1
ATOM 975 C C . CYS A 1 123 ? 5.341 4.266 -14.205 1.00 72.94 123 CYS A C 1
ATOM 977 O O . CYS A 1 123 ? 4.314 4.177 -13.526 1.00 72.94 123 CYS A O 1
ATOM 979 N N . GLY A 1 124 ? 6.557 4.309 -13.651 1.00 71.88 124 GLY A N 1
ATOM 980 C CA . GLY A 1 124 ? 6.783 4.286 -12.203 1.00 71.88 124 GLY A CA 1
ATOM 981 C C . GLY A 1 124 ? 6.155 5.485 -11.484 1.00 71.88 124 GLY A C 1
ATOM 982 O O . GLY A 1 124 ? 5.488 5.321 -10.459 1.00 71.88 124 GLY A O 1
ATOM 983 N N . LEU A 1 125 ? 6.294 6.687 -12.050 1.00 75.12 125 LEU A N 1
ATOM 984 C CA . LEU A 1 125 ? 5.694 7.906 -11.498 1.00 75.12 125 LEU A CA 1
ATOM 985 C C . LEU A 1 125 ? 4.162 7.858 -11.519 1.00 75.12 125 LEU A C 1
ATOM 987 O O . LEU A 1 125 ? 3.524 8.161 -10.508 1.00 75.12 125 LEU A O 1
ATOM 991 N N . ILE A 1 126 ? 3.567 7.419 -12.633 1.00 75.56 126 ILE A N 1
ATOM 992 C CA . ILE A 1 126 ? 2.111 7.249 -12.761 1.00 75.56 126 ILE A CA 1
ATOM 993 C C . ILE A 1 126 ? 1.596 6.253 -11.716 1.00 75.56 126 ILE A C 1
ATOM 995 O O . ILE A 1 126 ? 0.581 6.497 -11.064 1.00 75.56 126 ILE A O 1
ATOM 999 N N . TYR A 1 127 ? 2.313 5.152 -11.498 1.00 72.56 127 TYR A N 1
ATOM 1000 C CA . TYR A 1 127 ? 1.940 4.167 -10.490 1.00 72.56 127 TYR A CA 1
ATOM 1001 C C . TYR A 1 127 ? 1.918 4.750 -9.068 1.00 72.56 127 TYR A C 1
ATOM 1003 O O . TYR A 1 127 ? 0.945 4.556 -8.330 1.00 72.56 127 TYR A O 1
ATOM 1011 N N . ILE A 1 128 ? 2.955 5.497 -8.678 1.00 73.69 128 ILE A N 1
ATOM 1012 C CA . ILE A 1 128 ? 3.010 6.159 -7.365 1.00 73.69 128 ILE A CA 1
ATOM 1013 C C . ILE A 1 128 ? 1.857 7.160 -7.229 1.00 73.69 128 ILE A C 1
ATOM 1015 O O . ILE A 1 128 ? 1.186 7.189 -6.191 1.00 73.69 128 ILE A O 1
ATOM 1019 N N . ALA A 1 129 ? 1.590 7.932 -8.284 1.00 77.19 129 ALA A N 1
ATOM 1020 C CA . ALA A 1 129 ? 0.518 8.920 -8.321 1.00 77.19 129 ALA A CA 1
ATOM 1021 C C . ALA A 1 129 ? -0.880 8.296 -8.169 1.00 77.19 129 ALA A C 1
ATOM 1023 O O . ALA A 1 129 ? -1.747 8.906 -7.551 1.00 77.19 129 ALA A O 1
ATOM 1024 N N . ILE A 1 130 ? -1.104 7.077 -8.674 1.00 75.62 130 ILE A N 1
ATOM 1025 C CA . ILE A 1 130 ? -2.389 6.368 -8.551 1.00 75.62 130 ILE A CA 1
ATOM 1026 C C . ILE A 1 130 ? -2.524 5.670 -7.190 1.00 75.62 130 ILE A C 1
ATOM 1028 O O . ILE A 1 130 ? -3.578 5.724 -6.555 1.00 75.62 130 ILE A O 1
ATOM 1032 N N . THR A 1 131 ? -1.473 5.016 -6.698 1.00 71.75 131 THR A N 1
ATOM 1033 C CA . THR A 1 131 ? -1.559 4.187 -5.481 1.00 71.75 131 THR A CA 1
ATOM 1034 C C . THR A 1 131 ? -1.623 4.996 -4.186 1.00 71.75 131 THR A C 1
ATOM 1036 O O . THR A 1 131 ? -2.327 4.614 -3.244 1.00 71.75 131 THR A O 1
ATOM 1039 N N . THR A 1 132 ? -0.944 6.142 -4.119 1.00 76.31 132 THR A N 1
ATOM 1040 C CA . THR A 1 132 ? -0.962 7.014 -2.932 1.00 76.31 132 THR A CA 1
ATOM 1041 C C . THR A 1 132 ? -2.348 7.571 -2.562 1.00 76.31 132 THR A C 1
ATOM 1043 O O . THR A 1 132 ? -2.713 7.451 -1.384 1.00 76.31 132 THR A O 1
ATOM 1046 N N . PRO A 1 133 ? -3.160 8.143 -3.476 1.00 79.50 133 PRO A N 1
ATOM 1047 C CA . PRO A 1 133 ? -4.500 8.619 -3.137 1.00 79.50 133 PRO A CA 1
ATOM 1048 C C . PRO A 1 133 ? -5.438 7.468 -2.763 1.00 79.50 133 PRO A C 1
ATOM 1050 O O . PRO A 1 133 ? -6.199 7.605 -1.805 1.00 79.50 133 PRO A O 1
ATOM 1053 N N . ILE A 1 134 ? -5.333 6.312 -3.429 1.00 76.69 134 ILE A N 1
ATOM 1054 C CA . ILE A 1 134 ? -6.132 5.122 -3.100 1.00 76.69 134 ILE A CA 1
ATOM 1055 C C . ILE A 1 134 ? -5.837 4.653 -1.669 1.00 76.69 134 ILE A C 1
ATOM 1057 O O . ILE A 1 134 ? -6.763 4.407 -0.892 1.00 76.69 134 ILE A O 1
ATOM 1061 N N . ARG A 1 135 ? -4.558 4.592 -1.274 1.00 73.75 135 ARG A N 1
ATOM 1062 C CA . ARG A 1 135 ? -4.159 4.246 0.099 1.00 73.75 135 ARG A CA 1
ATOM 1063 C C . ARG A 1 135 ? -4.758 5.213 1.121 1.00 73.75 135 ARG A C 1
ATOM 1065 O O . ARG A 1 135 ? -5.302 4.775 2.134 1.00 73.75 135 ARG A O 1
ATOM 1072 N N . ARG A 1 136 ? -4.670 6.524 0.868 1.00 81.06 136 ARG A N 1
ATOM 1073 C CA . ARG A 1 136 ? -5.250 7.548 1.756 1.00 81.06 136 ARG A CA 1
ATOM 1074 C C . ARG A 1 136 ? -6.766 7.388 1.872 1.00 81.06 136 ARG A C 1
ATOM 1076 O O . ARG A 1 136 ? -7.296 7.425 2.981 1.00 81.06 136 ARG A O 1
ATOM 1083 N N . TRP A 1 137 ? -7.443 7.162 0.750 1.00 80.75 137 TRP A N 1
ATOM 1084 C CA . TRP A 1 137 ? -8.886 6.947 0.702 1.00 80.75 137 TRP A CA 1
ATOM 1085 C C . TRP A 1 137 ? -9.318 5.707 1.494 1.00 80.75 137 TRP A C 1
ATOM 1087 O O . TRP A 1 137 ? -10.262 5.787 2.279 1.00 80.75 137 TRP A O 1
ATOM 1097 N N . LEU A 1 138 ? -8.596 4.588 1.376 1.00 74.88 138 LEU A N 1
ATOM 1098 C CA . LEU A 1 138 ? -8.899 3.378 2.144 1.00 74.88 138 LEU A CA 1
ATOM 1099 C C . LEU A 1 138 ? -8.726 3.562 3.648 1.00 74.88 138 LEU A C 1
ATOM 1101 O O . LEU A 1 138 ? -9.602 3.162 4.409 1.00 74.88 138 LEU A O 1
ATOM 1105 N N . ILE A 1 139 ? -7.631 4.189 4.085 1.00 76.12 139 ILE A N 1
ATOM 1106 C CA . ILE A 1 139 ? -7.407 4.465 5.511 1.00 76.12 139 ILE A CA 1
ATOM 1107 C C . ILE A 1 139 ? -8.535 5.347 6.054 1.00 76.12 139 ILE A C 1
ATOM 1109 O O . ILE A 1 139 ? -9.059 5.085 7.136 1.00 76.12 139 ILE A O 1
ATOM 1113 N N . LYS A 1 140 ? -8.948 6.362 5.285 1.00 82.12 140 LYS A N 1
ATOM 1114 C CA . LYS A 1 140 ? -10.070 7.235 5.639 1.00 82.12 140 LYS A CA 1
ATOM 1115 C C . LYS A 1 140 ? -11.375 6.447 5.770 1.00 82.12 140 LYS A C 1
ATOM 1117 O O . LYS A 1 140 ? -12.066 6.566 6.777 1.00 82.12 140 LYS A O 1
ATOM 1122 N N . ARG A 1 141 ? -11.686 5.593 4.791 1.00 81.06 141 ARG A N 1
ATOM 1123 C CA . ARG A 1 141 ? -12.886 4.743 4.796 1.00 81.06 141 ARG A CA 1
ATOM 1124 C C . ARG A 1 141 ? -12.897 3.762 5.971 1.00 81.06 141 ARG A C 1
ATOM 1126 O O . ARG A 1 141 ? -13.942 3.561 6.584 1.00 81.06 141 ARG A O 1
ATOM 1133 N N . PHE A 1 142 ? -11.746 3.188 6.311 1.00 76.12 142 PHE A N 1
ATOM 1134 C CA . PHE A 1 142 ? -11.605 2.282 7.448 1.00 76.12 142 PHE A CA 1
ATOM 1135 C C . PHE A 1 142 ? -11.838 3.002 8.781 1.00 76.12 142 PHE A C 1
ATOM 1137 O O . PHE A 1 142 ? -12.624 2.534 9.601 1.00 76.12 142 PHE A O 1
ATOM 1144 N N . LYS A 1 143 ? -11.226 4.180 8.969 1.00 80.44 143 LYS A N 1
ATOM 1145 C CA . LYS A 1 143 ? -11.463 5.020 10.153 1.00 80.44 143 LYS A CA 1
ATOM 1146 C C . LYS A 1 143 ? -12.936 5.404 10.297 1.00 80.44 143 LYS A C 1
ATOM 1148 O O . LYS A 1 143 ? -13.469 5.274 11.391 1.00 80.44 143 LYS A O 1
ATOM 1153 N N . ARG A 1 144 ? -13.600 5.792 9.200 1.00 83.94 144 ARG A N 1
ATOM 1154 C CA . ARG A 1 144 ? -15.049 6.060 9.199 1.00 83.94 144 ARG A CA 1
ATOM 1155 C C . ARG A 1 144 ? -15.854 4.843 9.619 1.00 83.94 144 ARG A C 1
ATOM 1157 O O . ARG A 1 144 ? -16.671 4.950 10.509 1.00 83.94 144 ARG A O 1
ATOM 1164 N N . THR A 1 145 ? -15.548 3.669 9.070 1.00 81.38 145 THR A N 1
ATOM 1165 C CA . THR A 1 145 ? -16.260 2.429 9.424 1.00 81.38 145 THR A CA 1
ATOM 1166 C C . THR A 1 145 ? -16.132 2.092 10.915 1.00 81.38 145 THR A C 1
ATOM 1168 O O . THR A 1 145 ? -17.069 1.565 11.504 1.00 81.38 145 THR A O 1
ATOM 1171 N N . ILE A 1 146 ? -14.983 2.378 11.535 1.00 80.44 146 ILE A N 1
ATOM 1172 C CA . ILE A 1 146 ? -14.789 2.200 12.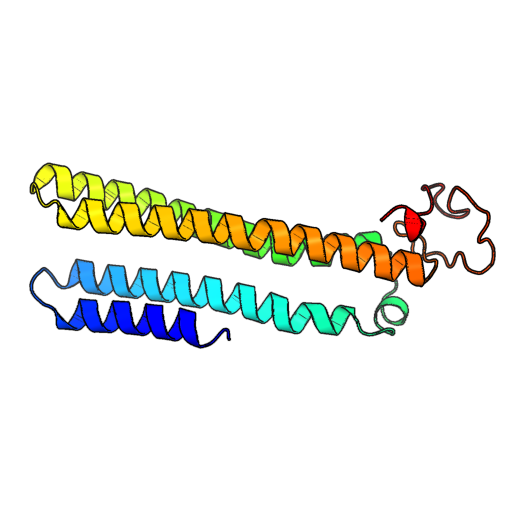983 1.00 80.44 146 ILE A CA 1
ATOM 1173 C C . ILE A 1 146 ? -15.568 3.249 13.781 1.00 80.44 146 ILE A C 1
ATOM 1175 O O . ILE A 1 146 ? -16.223 2.889 14.758 1.00 80.44 146 ILE A O 1
ATOM 1179 N N . ALA A 1 147 ? -15.529 4.512 13.348 1.00 83.75 147 ALA A N 1
ATOM 1180 C CA . ALA A 1 147 ? -16.276 5.596 13.978 1.00 83.75 147 ALA A CA 1
ATOM 1181 C C . ALA A 1 147 ? -17.798 5.365 13.901 1.00 83.75 147 ALA A C 1
ATOM 1183 O O . ALA A 1 147 ? -18.479 5.489 14.913 1.00 83.75 147 ALA A O 1
ATOM 1184 N N . ASP A 1 148 ? -18.313 4.917 12.751 1.00 84.94 148 ASP A N 1
ATOM 1185 C CA . ASP A 1 148 ? -19.725 4.558 12.538 1.00 84.94 148 ASP A CA 1
ATOM 1186 C C . ASP A 1 148 ? -20.175 3.403 13.444 1.00 84.94 148 ASP A C 1
ATOM 1188 O O . ASP A 1 148 ? -21.348 3.287 13.791 1.00 84.94 148 ASP A O 1
ATOM 1192 N N . ARG A 1 149 ? -19.244 2.523 13.829 1.00 81.94 149 ARG A N 1
ATOM 1193 C CA . ARG A 1 149 ? -19.499 1.426 14.774 1.00 81.94 149 ARG A CA 1
ATOM 1194 C C . ARG A 1 149 ? -19.294 1.826 16.229 1.00 81.94 149 ARG A C 1
ATOM 1196 O O . ARG A 1 149 ? -19.494 0.977 17.091 1.00 81.94 149 ARG A O 1
ATOM 1203 N N . GLN A 1 150 ? -18.872 3.065 16.485 1.00 87.69 150 GLN A N 1
ATOM 1204 C CA . GLN A 1 150 ? -18.524 3.568 17.810 1.00 87.69 150 GLN A CA 1
ATOM 1205 C C . GLN A 1 150 ? -17.557 2.626 18.547 1.00 87.69 150 GLN A C 1
ATOM 1207 O O . GLN A 1 150 ? -17.697 2.359 19.733 1.00 87.69 150 GLN A O 1
ATOM 1212 N N . LEU A 1 151 ? -16.559 2.094 17.838 1.00 86.31 151 LEU A N 1
ATOM 1213 C CA . LEU A 1 151 ? -15.500 1.290 18.448 1.00 86.31 151 LEU A CA 1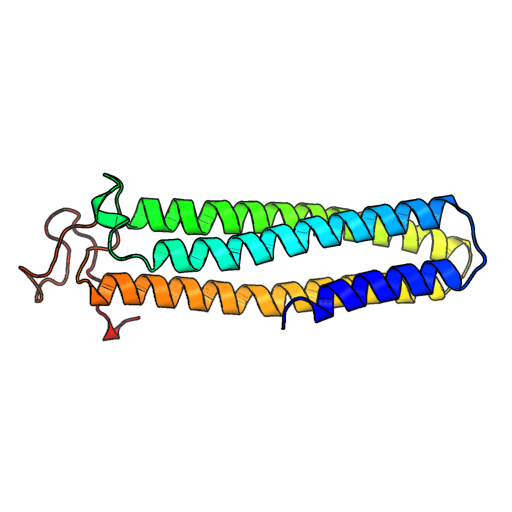
ATOM 1214 C C . LEU A 1 151 ? -14.269 2.162 18.682 1.00 86.31 151 LEU A C 1
ATOM 1216 O O . LEU A 1 151 ? -13.885 2.964 17.828 1.00 86.31 151 LEU A O 1
ATOM 1220 N N . CYS A 1 152 ? -13.589 1.972 19.810 1.00 87.00 152 CYS A N 1
ATOM 1221 C CA . CYS A 1 152 ? -12.282 2.585 20.001 1.00 87.00 152 CYS A CA 1
ATOM 1222 C C . CYS A 1 152 ? -11.293 2.024 18.967 1.00 87.00 152 CYS A C 1
ATOM 1224 O O . CYS A 1 152 ? -11.078 0.813 18.892 1.00 87.00 152 CYS A O 1
ATOM 1226 N N . PHE A 1 153 ? -10.647 2.902 18.195 1.00 84.06 153 PHE A N 1
ATOM 1227 C CA . PHE A 1 153 ? -9.661 2.492 17.192 1.00 84.06 153 PHE A CA 1
ATOM 1228 C C . PHE A 1 153 ? -8.475 1.743 17.810 1.00 84.06 153 PHE A C 1
ATOM 1230 O O . PHE A 1 153 ? -7.942 0.838 17.178 1.00 84.06 153 PHE A O 1
ATOM 1237 N N . GLU A 1 154 ? -8.080 2.091 19.037 1.00 86.69 154 GLU A N 1
ATOM 1238 C CA . GLU A 1 154 ? -6.915 1.509 19.709 1.00 86.69 154 GLU A CA 1
ATOM 1239 C C . GLU A 1 154 ? -7.164 0.117 20.272 1.00 86.69 154 GLU A C 1
ATOM 1241 O O . GLU A 1 154 ? -6.484 -0.831 19.872 1.00 86.69 154 GLU A O 1
ATOM 1246 N N . CYS A 1 155 ? -8.130 -0.009 21.183 1.00 86.31 155 CYS A N 1
ATOM 1247 C CA . CYS A 1 155 ? -8.381 -1.244 21.924 1.00 86.31 155 CYS A CA 1
ATOM 1248 C C . CYS A 1 155 ? -9.584 -2.042 21.405 1.00 86.31 155 CYS A C 1
ATOM 1250 O O . CYS A 1 155 ? -9.628 -3.251 21.601 1.00 86.31 155 CYS A O 1
ATOM 1252 N N . GLY A 1 156 ? -10.524 -1.407 20.696 1.00 84.25 156 GLY A N 1
ATOM 1253 C CA . GLY A 1 156 ? -11.754 -2.048 20.214 1.00 84.25 156 GLY A CA 1
ATOM 1254 C C . GLY A 1 156 ? -12.896 -2.095 21.206 1.00 84.25 156 GLY A C 1
ATOM 1255 O O . GLY A 1 156 ? -13.875 -2.783 20.942 1.00 84.25 156 GLY A O 1
ATOM 1256 N N . TYR A 1 157 ? -12.791 -1.355 22.308 1.00 87.06 157 TYR A N 1
ATOM 1257 C CA . TYR A 1 157 ? -13.891 -1.180 23.245 1.00 87.06 157 TYR A CA 1
ATOM 1258 C C . TYR A 1 157 ? -15.119 -0.559 22.565 1.00 87.06 157 TYR A C 1
ATOM 1260 O O . TYR A 1 157 ? -14.977 0.338 21.728 1.00 87.06 157 TYR A O 1
ATOM 1268 N N . ASP A 1 158 ? -16.305 -1.031 22.945 1.00 90.62 158 ASP A N 1
ATOM 1269 C CA . ASP A 1 158 ? -17.589 -0.550 22.440 1.00 90.62 158 ASP A CA 1
ATOM 1270 C C . ASP A 1 158 ? -18.017 0.728 23.168 1.00 90.62 158 ASP A C 1
ATOM 1272 O O . ASP A 1 158 ? -18.294 0.724 24.366 1.00 90.62 158 ASP A O 1
ATOM 1276 N N . LEU A 1 159 ? -18.056 1.841 22.440 1.00 90.62 159 LEU A N 1
ATOM 1277 C CA . LEU A 1 159 ? -18.383 3.166 22.961 1.00 90.62 159 LEU A CA 1
ATOM 1278 C C . LEU A 1 159 ? -19.880 3.483 22.855 1.00 90.62 159 LEU A C 1
ATOM 1280 O O . LEU A 1 159 ? -20.276 4.569 23.272 1.00 90.62 159 LEU A O 1
ATOM 1284 N N . ARG A 1 160 ? -20.725 2.551 22.381 1.00 89.38 160 ARG A N 1
ATOM 1285 C CA . ARG A 1 160 ? -22.192 2.733 22.338 1.00 89.38 160 ARG A CA 1
ATOM 1286 C C . ARG A 1 160 ? -22.808 3.048 23.697 1.00 89.38 160 ARG A C 1
ATOM 1288 O O . ARG A 1 160 ? -23.819 3.733 23.774 1.00 89.38 160 ARG A O 1
ATOM 1295 N N . GLY A 1 161 ? -22.188 2.582 24.781 1.00 89.12 161 GLY A N 1
ATOM 1296 C CA . GLY A 1 161 ? -22.606 2.916 26.146 1.00 89.12 161 GLY A CA 1
ATOM 1297 C C . GLY A 1 161 ? -22.112 4.276 26.656 1.00 89.12 161 GLY A C 1
ATOM 1298 O O . GLY A 1 161 ? -22.496 4.676 27.750 1.00 89.12 161 GLY A O 1
ATOM 1299 N N . ASN A 1 162 ? -21.236 4.971 25.920 1.00 87.94 162 ASN A N 1
ATOM 1300 C CA . ASN A 1 162 ? -20.576 6.195 26.377 1.00 87.94 162 ASN A CA 1
ATOM 1301 C C . ASN A 1 162 ? -20.228 7.146 25.214 1.00 87.94 162 ASN A C 1
ATOM 1303 O O . ASN A 1 162 ? -19.075 7.532 25.016 1.00 87.94 162 ASN A O 1
ATOM 1307 N N . GLU A 1 163 ? -21.240 7.534 24.435 1.00 83.88 163 GLU A N 1
ATOM 1308 C CA . GLU A 1 163 ? -21.079 8.361 23.226 1.00 83.88 163 GLU A CA 1
ATOM 1309 C C . GLU A 1 163 ? -20.491 9.758 23.506 1.00 83.88 163 GLU A C 1
ATOM 1311 O O . GLU A 1 163 ? -19.860 10.371 22.642 1.00 83.88 163 GLU A O 1
ATOM 1316 N N . SER A 1 164 ? -20.672 10.269 24.727 1.00 87.00 164 SER A N 1
ATOM 1317 C CA . SER A 1 164 ? -20.153 11.569 25.163 1.00 87.00 164 SER A CA 1
ATOM 1318 C C . SER A 1 164 ? -18.671 11.555 25.550 1.00 87.00 164 SER A C 1
ATOM 1320 O O . SER A 1 164 ? -18.093 12.623 25.769 1.00 87.00 164 SER A O 1
ATOM 1322 N N . ALA A 1 165 ? -18.037 10.384 25.659 1.00 87.19 165 ALA A N 1
ATOM 1323 C CA . ALA A 1 165 ? -16.650 10.295 26.092 1.00 87.19 165 ALA A CA 1
ATOM 1324 C C . ALA A 1 165 ? -15.681 10.864 25.043 1.00 87.19 165 ALA A C 1
ATOM 1326 O O . ALA A 1 165 ? -15.671 10.471 23.878 1.00 87.19 165 ALA A O 1
ATOM 1327 N N . LEU A 1 166 ? -14.808 11.777 25.476 1.00 90.94 166 LEU A N 1
ATOM 1328 C CA . LEU A 1 166 ? -13.712 12.298 24.648 1.00 90.94 166 LEU A CA 1
ATOM 1329 C C . LEU A 1 166 ? -12.543 11.306 24.537 1.00 90.94 166 LEU A C 1
ATOM 1331 O O . LEU A 1 166 ? -11.773 11.366 23.577 1.00 90.94 166 LEU A O 1
ATOM 1335 N N . ALA A 1 167 ? -12.418 10.398 25.506 1.00 93.69 167 ALA A N 1
ATOM 1336 C CA . ALA A 1 167 ? -11.368 9.394 25.601 1.00 93.69 167 ALA A CA 1
ATOM 1337 C C . ALA A 1 167 ? -11.962 8.025 25.948 1.00 93.69 167 ALA A C 1
ATOM 1339 O O . ALA A 1 167 ? -12.966 7.930 26.652 1.00 93.69 167 ALA A O 1
ATOM 1340 N N . CYS A 1 168 ? -11.341 6.961 25.450 1.00 92.19 168 CYS A N 1
ATOM 1341 C CA . CYS A 1 168 ? -11.757 5.598 25.738 1.00 92.19 168 CYS A CA 1
ATOM 1342 C C . CYS A 1 168 ? -11.515 5.265 27.223 1.00 92.19 168 CYS A C 1
ATOM 1344 O O . CYS A 1 168 ? -10.402 5.483 27.701 1.00 92.19 168 CYS A O 1
ATOM 1346 N N . PRO A 1 169 ? -12.498 4.697 27.945 1.00 92.25 169 PRO A N 1
ATOM 1347 C CA . PRO A 1 169 ? -12.344 4.373 29.366 1.00 92.25 169 PRO A CA 1
ATOM 1348 C C . PRO A 1 169 ? -11.324 3.255 29.631 1.00 92.25 169 PRO A C 1
ATOM 1350 O O . PRO A 1 169 ? -10.754 3.209 30.714 1.00 92.25 169 PRO A O 1
ATOM 1353 N N . GLU A 1 170 ? -11.071 2.383 28.649 1.00 92.44 170 GLU A N 1
ATOM 1354 C CA . GLU A 1 170 ? -10.130 1.261 28.787 1.00 92.44 170 GLU A CA 1
ATOM 1355 C C . GLU A 1 170 ? -8.677 1.669 28.522 1.00 92.44 170 GLU A C 1
ATOM 1357 O O . GLU A 1 170 ? -7.775 1.309 29.272 1.00 92.44 170 GLU A O 1
ATOM 1362 N N . CYS A 1 171 ? -8.420 2.406 27.434 1.00 91.38 171 CYS A N 1
ATOM 1363 C CA . CYS A 1 171 ? -7.051 2.712 26.998 1.00 91.38 171 CYS A CA 1
ATOM 1364 C C . CYS A 1 171 ? -6.653 4.187 27.109 1.00 91.38 171 CYS A C 1
ATOM 1366 O O . CYS A 1 171 ? -5.497 4.513 26.855 1.00 91.38 171 CYS A O 1
ATOM 1368 N N . GLY A 1 172 ? -7.587 5.086 27.432 1.00 92.75 172 GLY A N 1
ATOM 1369 C CA . GLY A 1 172 ? -7.340 6.528 27.521 1.00 92.75 172 GLY A CA 1
ATOM 1370 C C . GLY A 1 172 ? -7.156 7.245 26.177 1.00 92.75 172 GLY A C 1
ATOM 1371 O O . GLY A 1 172 ? -7.032 8.468 26.163 1.00 92.75 172 GLY A O 1
ATOM 1372 N N . GLU A 1 173 ? -7.160 6.535 25.043 1.00 92.31 173 GLU A N 1
ATOM 1373 C CA . GLU A 1 173 ? -6.980 7.159 23.728 1.00 92.31 173 GLU A CA 1
ATOM 1374 C C . GLU A 1 173 ? -8.199 8.002 23.335 1.00 92.31 173 GLU A C 1
ATOM 1376 O O . GLU A 1 173 ? -9.346 7.628 23.599 1.00 92.31 173 GLU A O 1
ATOM 1381 N N . LYS A 1 174 ? -7.959 9.113 22.632 1.00 91.00 174 LYS A N 1
ATOM 1382 C CA . LYS A 1 174 ? -9.014 9.966 22.085 1.00 91.00 174 LYS A CA 1
ATOM 1383 C C . LYS A 1 174 ? -9.966 9.176 21.176 1.00 91.00 174 LYS A C 1
ATOM 1385 O O . LYS A 1 174 ? -9.543 8.470 20.258 1.00 91.00 174 LYS A O 1
ATOM 1390 N N . VAL A 1 175 ? -11.267 9.348 21.398 1.00 89.31 175 VAL A N 1
ATOM 1391 C CA . VAL A 1 175 ? -12.309 8.758 20.550 1.00 89.31 175 VAL A CA 1
ATOM 1392 C C . VAL A 1 175 ? -12.368 9.506 19.217 1.00 89.31 175 VAL A C 1
ATOM 1394 O O . VAL A 1 175 ? -12.440 10.735 19.184 1.00 89.31 175 VAL A O 1
ATOM 1397 N N . LEU A 1 176 ? -12.336 8.765 18.106 1.00 84.75 176 LEU A N 1
ATOM 1398 C CA . LEU A 1 176 ? -12.546 9.321 16.769 1.00 84.75 176 LEU A CA 1
ATOM 1399 C C . LEU A 1 176 ? -14.050 9.462 16.520 1.00 84.75 176 LEU A C 1
ATOM 1401 O O . LEU A 1 176 ? -14.759 8.457 16.511 1.00 84.75 176 LEU A O 1
ATOM 1405 N N . LYS A 1 177 ? -14.530 10.686 16.287 1.00 83.00 177 LYS A N 1
ATOM 1406 C CA . LYS A 1 177 ? -15.910 10.926 15.848 1.00 83.00 177 LYS A CA 1
ATOM 1407 C C . LYS A 1 177 ? -15.994 10.847 14.329 1.00 83.00 177 LYS A C 1
ATOM 1409 O O . LYS A 1 177 ? -15.040 11.201 13.641 1.00 83.00 177 LYS A O 1
ATOM 1414 N N . ALA A 1 178 ? -17.129 10.391 13.801 1.00 78.00 178 ALA A N 1
ATOM 1415 C CA . ALA A 1 178 ? -17.331 10.272 12.354 1.00 78.00 178 ALA A CA 1
ATOM 1416 C C . ALA A 1 178 ? -17.162 11.625 11.634 1.00 78.00 178 ALA A C 1
ATOM 1418 O O . ALA A 1 178 ? -16.613 11.668 10.533 1.00 78.00 178 ALA A O 1
ATOM 1419 N N . ASP A 1 179 ? -17.538 12.716 12.304 1.00 80.69 179 ASP A N 1
ATOM 1420 C CA . ASP A 1 179 ? -17.431 14.088 11.798 1.00 80.69 179 ASP A CA 1
ATOM 1421 C C . ASP A 1 179 ? -15.974 14.570 11.664 1.00 80.69 179 ASP A C 1
ATOM 1423 O O . ASP A 1 179 ? -15.680 15.438 10.842 1.00 80.69 179 ASP A O 1
ATOM 1427 N N . ASP A 1 180 ? -15.046 13.972 12.421 1.00 77.75 180 ASP A N 1
ATOM 1428 C CA . ASP A 1 180 ? -13.626 14.344 12.441 1.00 77.75 180 ASP A CA 1
ATOM 1429 C C . ASP A 1 180 ? -12.791 13.614 11.362 1.00 77.75 180 ASP A C 1
ATOM 1431 O O . ASP A 1 180 ? -11.593 13.884 11.221 1.00 77.75 180 ASP A O 1
ATOM 1435 N N . VAL A 1 181 ? -13.379 12.656 10.623 1.00 72.44 181 VAL A N 1
ATOM 1436 C CA . VAL A 1 181 ? -12.666 11.754 9.687 1.00 72.44 181 VAL A CA 1
ATOM 1437 C C . VAL A 1 181 ? -12.947 12.075 8.223 1.00 72.44 181 VAL A C 1
ATOM 1439 O O . VAL A 1 181 ? -11.983 12.460 7.531 1.00 72.44 181 VAL A O 1
#

Organism: NCBI:txid2528020

Radius of gyration: 22.93 Å; chains: 1; bounding box: 51×28×65 Å

Secondary structure (DSSP, 8-state):
--HHHHHHHHHHHHHHHHT--S-HHHHHHHHHHHHHHHHHHHHHHHHHHHHHHHTT-TTHHHH--S-HHHHHHHHHHHHHHHHHHHHHHHHHHHHHHHHHHHHHHHHH--HHHHHHHHHHHHHHHHHHHHHHHHHHHHHHHHHHHHHHTTB-TTT--BGGG-TT-SB-TTT-PBPPPGGG-

Foldseek 3Di:
DPVVVLVVLVVVLVVVVPPDDDDPVVNVVVVVLSVLCSCLVCVLVVCCVVVLVVVVDPCPLVVDQDALLVVCCCVLCVSVVSNVVSLVVNVVVLVVVLVVLVVVCVVPVDCVSVVVNVVVVVVSVVVCVVVVVVSVVSVLVSLLVCQVQCAANGGRDRCPVPVPDQADPPPRHGGDHNVND

Sequence (181 aa):
MIVLPTLLTVLVVVLNTFYGYFDDFHRILMLCIAICLMLSYSGGVIFFMFVAPVFASRDMFLAYPRTPKSIARSYSLAPCYLGYVSCFAGGFIVIFFILLLFYDAVYDGDWKIITVGFGLILCGLIYIAITTPIRRWLIKRFKRTIADRQLCFECGYDLRGNESALACPECGEKVLKADDV

pLDDT: mean 70.92, std 10.96, range [43.0, 93.69]